Protein AF-A0A3C1PH66-F1 (afdb_monomer_lite)

Radius of gyration: 41.48 Å; chains: 1; bounding box: 82×87×104 Å

Sequence (123 aa):
MNFKLNYKKLPKPDAEGFVENFKAIFDGSVLTGKTFTSQTPFIFFMVFLALIYIFNRYKAEGTFLENARLQKEIKDLRTESMGLATELMHISNQTNINVLTLEKIEGLKESVEPPKKIVFKKD

pLDDT: mean 77.69, std 12.39, range [39.31, 96.31]

Structure (mmCIF, N/CA/C/O backbone):
data_AF-A0A3C1PH66-F1
#
_entry.id   AF-A0A3C1PH66-F1
#
loop_
_atom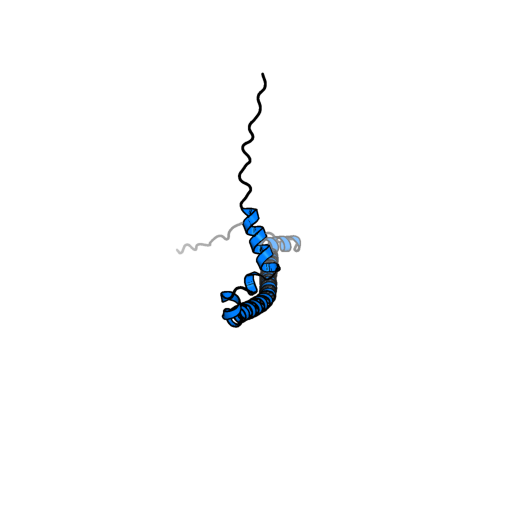_site.group_PDB
_atom_site.id
_atom_site.type_symbol
_atom_site.label_atom_id
_atom_site.label_alt_id
_atom_site.label_comp_id
_atom_site.label_asym_id
_atom_site.label_entity_id
_atom_site.label_seq_id
_atom_site.pdbx_PDB_ins_code
_atom_site.Cartn_x
_atom_site.Cartn_y
_atom_site.Cartn_z
_atom_site.occupancy
_atom_site.B_iso_or_equiv
_atom_site.auth_seq_id
_atom_site.auth_comp_id
_atom_site.auth_asym_id
_atom_site.auth_atom_id
_atom_site.pdbx_PDB_model_num
ATOM 1 N N . MET A 1 1 ? -40.842 52.575 -6.705 1.00 41.91 1 MET A N 1
ATOM 2 C CA . MET A 1 1 ? -40.896 51.135 -7.035 1.00 41.91 1 MET A CA 1
ATOM 3 C C . MET A 1 1 ? -40.027 50.405 -6.016 1.00 41.91 1 MET A C 1
ATOM 5 O O . MET A 1 1 ? -38.817 50.539 -6.076 1.00 41.91 1 MET A O 1
ATOM 9 N N . ASN A 1 2 ? -40.623 49.764 -5.006 1.00 39.31 2 ASN A N 1
ATOM 10 C CA . ASN A 1 2 ? -39.887 49.078 -3.935 1.00 39.31 2 ASN A CA 1
ATOM 11 C C . ASN A 1 2 ? -40.066 47.569 -4.100 1.00 39.31 2 ASN A C 1
ATOM 13 O O . ASN A 1 2 ? -41.076 47.011 -3.678 1.00 39.31 2 ASN A O 1
ATOM 17 N N . PHE A 1 3 ? -39.101 46.921 -4.746 1.00 56.03 3 PHE A N 1
ATOM 18 C CA . PHE A 1 3 ? -39.097 45.475 -4.924 1.00 56.03 3 PHE A CA 1
ATOM 19 C C . PHE A 1 3 ? -38.346 44.845 -3.745 1.00 56.03 3 PHE A C 1
ATOM 21 O O . PHE A 1 3 ? -37.118 44.787 -3.732 1.00 56.03 3 PHE A O 1
ATOM 28 N N . LYS A 1 4 ? -39.074 44.420 -2.705 1.00 57.50 4 LYS A N 1
ATOM 29 C CA . LYS A 1 4 ? -38.487 43.578 -1.657 1.00 57.50 4 LYS A CA 1
ATOM 30 C C . LYS A 1 4 ? -38.393 42.155 -2.195 1.00 57.50 4 LYS A C 1
ATOM 32 O O . LYS A 1 4 ? -39.392 41.443 -2.250 1.00 57.50 4 LYS A O 1
ATOM 37 N N . LEU A 1 5 ? -37.189 41.760 -2.599 1.00 68.31 5 LEU A N 1
ATOM 38 C CA . LEU A 1 5 ? -36.862 40.373 -2.909 1.00 68.31 5 LEU A CA 1
ATOM 39 C C . LEU A 1 5 ? -37.131 39.517 -1.664 1.00 68.31 5 LEU A C 1
ATOM 41 O O . LEU A 1 5 ? -36.497 39.680 -0.622 1.00 68.31 5 LEU A O 1
ATOM 45 N N . ASN A 1 6 ? -38.122 38.634 -1.765 1.00 63.72 6 ASN A N 1
ATOM 46 C CA . ASN A 1 6 ? -38.420 37.639 -0.748 1.00 63.72 6 ASN A CA 1
ATOM 47 C C . ASN A 1 6 ? -37.511 36.431 -0.986 1.00 63.72 6 ASN A C 1
ATOM 49 O O . ASN A 1 6 ? -37.824 35.540 -1.777 1.00 63.72 6 ASN A O 1
ATOM 53 N N . TYR A 1 7 ? -36.352 36.429 -0.333 1.00 66.06 7 TYR A N 1
ATOM 54 C CA . TYR A 1 7 ? -35.466 35.273 -0.325 1.00 66.06 7 TYR A CA 1
ATOM 55 C C . TYR A 1 7 ? -36.079 34.215 0.597 1.00 66.06 7 TYR A C 1
ATOM 57 O O . TYR A 1 7 ? -35.923 34.258 1.821 1.00 66.06 7 TYR A O 1
ATOM 65 N N . LYS A 1 8 ? -36.807 33.261 0.014 1.00 62.88 8 LYS A N 1
ATOM 66 C CA . LYS A 1 8 ? -37.213 32.040 0.711 1.00 62.88 8 LYS A CA 1
ATOM 67 C C . LYS A 1 8 ? -35.928 31.337 1.156 1.00 62.88 8 LYS A C 1
ATOM 69 O O . LYS A 1 8 ? -35.130 30.940 0.310 1.00 62.88 8 LYS A O 1
ATOM 74 N N . LYS A 1 9 ? -35.689 31.258 2.472 1.00 66.44 9 LYS A N 1
ATOM 75 C CA . LYS A 1 9 ? -34.511 30.582 3.039 1.00 66.44 9 LYS A CA 1
ATOM 76 C C . LYS A 1 9 ? -34.422 29.180 2.432 1.00 66.44 9 LYS A C 1
ATOM 78 O O . LYS A 1 9 ? -35.374 28.409 2.548 1.00 66.44 9 LYS A O 1
ATOM 83 N N . LEU A 1 10 ? -33.308 28.893 1.759 1.00 64.69 10 LEU A N 1
ATOM 84 C CA . LEU A 1 10 ? -33.002 27.559 1.249 1.00 64.69 10 LEU A CA 1
ATOM 85 C C . LEU A 1 10 ? -33.069 26.574 2.428 1.00 64.69 10 LEU A C 1
ATOM 87 O O . LEU A 1 10 ? -32.584 26.928 3.510 1.00 64.69 10 LEU A O 1
ATOM 91 N N . PRO A 1 11 ? -33.689 25.388 2.272 1.00 64.31 11 PRO A N 1
ATOM 92 C CA . PRO A 1 11 ? -33.631 24.371 3.310 1.00 64.31 11 PRO A CA 1
ATOM 93 C C . PRO A 1 11 ? -32.155 24.119 3.607 1.00 64.31 11 PRO A C 1
ATOM 95 O O . PRO A 1 11 ? -31.367 23.871 2.692 1.00 64.31 11 PRO A O 1
ATOM 98 N N . LYS A 1 12 ? -31.770 24.301 4.873 1.00 66.56 12 LYS A N 1
ATOM 99 C CA . LYS A 1 12 ? -30.403 24.022 5.299 1.00 66.56 12 LYS A CA 1
ATOM 100 C C . LYS A 1 12 ? -30.095 22.574 4.920 1.00 66.56 12 LYS A C 1
ATOM 102 O O . LYS A 1 12 ? -30.972 21.730 5.120 1.00 66.56 12 LYS A O 1
ATOM 107 N N . PRO A 1 13 ? -28.902 22.292 4.375 1.00 66.19 13 PRO A N 1
ATOM 108 C CA . PRO A 1 13 ? -28.518 20.918 4.127 1.00 66.19 13 PRO A CA 1
ATOM 109 C C . PRO A 1 13 ? -28.657 20.155 5.445 1.00 66.19 13 PRO A C 1
ATOM 111 O O . PRO A 1 13 ? -28.223 20.614 6.500 1.00 66.19 13 PRO A O 1
ATOM 114 N N . ASP A 1 14 ? -29.267 18.988 5.353 1.00 68.44 14 ASP A N 1
ATOM 115 C CA . ASP A 1 14 ? -29.457 17.922 6.338 1.00 68.44 14 ASP A CA 1
ATOM 116 C C . ASP A 1 14 ? -28.161 17.448 7.042 1.00 68.44 14 ASP A C 1
ATOM 118 O O . ASP A 1 14 ? -28.176 16.543 7.875 1.00 68.44 14 ASP A O 1
ATOM 122 N N . ALA A 1 15 ? -27.044 18.132 6.788 1.00 69.19 15 ALA A N 1
ATOM 123 C CA . ALA A 1 15 ? -25.766 18.020 7.472 1.00 69.19 15 ALA A CA 1
ATOM 124 C C . ALA A 1 15 ? -25.852 18.231 8.994 1.00 69.19 15 ALA A C 1
ATOM 126 O O . ALA A 1 15 ? -25.002 17.705 9.709 1.00 69.19 15 ALA A O 1
ATOM 127 N N . GLU A 1 16 ? -26.860 18.952 9.506 1.00 76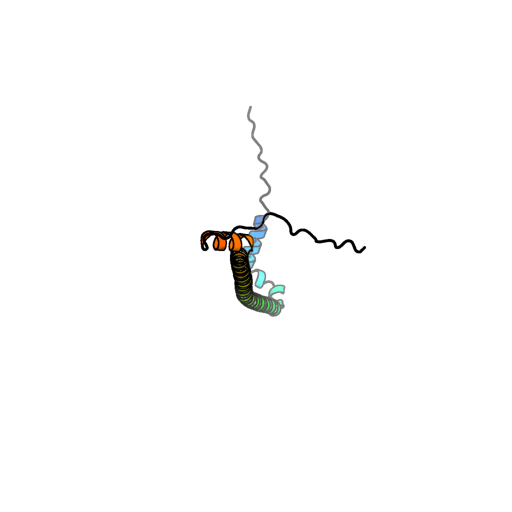.44 16 GLU A N 1
ATOM 128 C CA . GLU A 1 16 ? -27.053 19.125 10.957 1.00 76.44 16 GLU A CA 1
ATOM 129 C C . GLU A 1 16 ? -27.242 17.762 11.655 1.00 76.44 16 GLU A C 1
ATOM 131 O O . GLU A 1 16 ? -26.565 17.486 12.645 1.00 76.44 16 GLU A O 1
ATOM 136 N N . GLY A 1 17 ? -28.043 16.856 11.076 1.00 79.31 17 GLY A N 1
ATOM 137 C CA . GLY A 1 17 ? -28.266 15.517 11.636 1.00 79.31 17 GLY A CA 1
ATOM 138 C C . GLY A 1 17 ? -27.055 14.589 11.502 1.00 79.31 17 GLY A C 1
ATOM 139 O O . GLY A 1 17 ? -26.788 13.773 12.382 1.00 79.31 17 GLY A O 1
ATOM 140 N N . PHE A 1 18 ? -26.269 14.733 10.431 1.00 83.00 18 PHE A N 1
ATOM 141 C CA . PHE A 1 18 ? -25.016 13.990 10.271 1.00 83.00 18 PHE A CA 1
ATOM 142 C C . PHE A 1 18 ? -23.992 14.405 11.333 1.00 83.00 18 PHE A C 1
ATOM 144 O O . PHE A 1 18 ? -23.450 13.554 12.031 1.00 83.00 18 PHE A O 1
ATOM 151 N N . VAL A 1 19 ? -23.768 15.707 11.521 1.00 86.19 19 VAL A N 1
ATOM 152 C CA . VAL A 1 19 ? -22.812 16.218 12.516 1.00 86.19 19 VAL A CA 1
ATOM 153 C C . VAL A 1 19 ? -23.232 15.847 13.940 1.00 86.19 19 VAL A C 1
ATOM 155 O O . VAL A 1 19 ? -22.383 15.470 14.748 1.00 86.19 19 VAL A O 1
ATOM 158 N N . GLU A 1 20 ? -24.528 15.893 14.244 1.00 85.12 20 GLU A N 1
ATOM 159 C CA . GLU A 1 20 ? -25.064 15.504 15.550 1.00 85.12 20 GLU A CA 1
ATOM 160 C C . GLU A 1 20 ? -24.851 14.012 15.846 1.00 85.12 20 GLU A C 1
ATOM 162 O O . GLU A 1 20 ? -24.394 13.658 16.933 1.00 85.12 20 GLU A O 1
ATOM 167 N N . ASN A 1 21 ? -25.059 13.141 14.854 1.00 84.75 21 ASN A N 1
ATOM 168 C CA . ASN A 1 21 ? -24.780 11.710 14.982 1.00 84.75 21 ASN A CA 1
ATOM 169 C C . ASN A 1 21 ? -23.284 11.421 15.173 1.00 84.75 21 ASN A C 1
ATOM 171 O O . ASN A 1 21 ? -22.920 10.591 16.005 1.00 84.75 21 ASN A O 1
ATOM 175 N N . PHE A 1 22 ? -22.401 12.121 14.454 1.00 88.38 22 PHE A N 1
ATOM 176 C CA . PHE A 1 22 ? -20.954 11.999 14.662 1.00 88.38 22 PHE A CA 1
ATOM 177 C C . PHE A 1 22 ? -20.554 12.451 16.065 1.00 88.38 22 PHE A C 1
ATOM 179 O O . PHE A 1 22 ? -19.804 11.754 16.746 1.00 88.38 22 PHE A O 1
ATOM 186 N N . LYS A 1 23 ? -21.100 13.576 16.534 1.00 88.75 23 LYS A N 1
ATOM 187 C CA . LYS A 1 23 ? -20.855 14.071 17.888 1.00 88.75 23 LYS A CA 1
ATOM 188 C C . LYS A 1 23 ? -21.341 13.080 18.950 1.00 88.75 23 LYS A C 1
ATOM 190 O O . LYS A 1 23 ? -20.609 12.812 19.891 1.00 88.75 23 LYS A O 1
ATOM 195 N N . ALA A 1 24 ? -22.514 12.476 18.769 1.00 84.75 24 ALA A N 1
ATOM 196 C CA . ALA A 1 24 ? -23.054 11.464 19.678 1.00 84.75 24 ALA A CA 1
ATOM 197 C C . ALA A 1 24 ? -22.192 10.187 19.751 1.00 84.75 24 ALA A C 1
ATOM 199 O O . ALA A 1 24 ? -22.072 9.576 20.815 1.00 84.75 24 ALA A O 1
ATOM 200 N N . ILE A 1 25 ? -21.561 9.794 18.639 1.00 85.38 25 ILE A N 1
ATOM 201 C CA . ILE A 1 25 ? -20.601 8.681 18.606 1.00 85.38 25 ILE A CA 1
ATOM 202 C C . ILE A 1 25 ? -19.319 9.049 19.372 1.00 85.38 25 ILE A C 1
ATOM 204 O O . ILE A 1 25 ? -18.826 8.227 20.142 1.00 85.38 25 ILE A O 1
ATOM 208 N N . PHE A 1 26 ? -18.808 10.275 19.208 1.00 86.25 26 PHE A N 1
ATOM 209 C CA . PHE A 1 26 ? -17.614 10.761 19.916 1.00 86.25 26 PHE A CA 1
ATOM 210 C C . PHE A 1 26 ? -17.840 10.982 21.420 1.00 86.25 26 PHE A C 1
ATOM 212 O O . PHE A 1 26 ? -16.982 10.613 22.217 1.00 86.25 26 PHE A O 1
ATOM 219 N N . ASP A 1 27 ? -18.996 11.524 21.813 1.00 84.75 27 ASP A N 1
ATOM 220 C CA . ASP A 1 27 ? -19.379 11.735 23.220 1.00 84.75 27 ASP A CA 1
ATOM 221 C C . ASP A 1 27 ? -19.809 10.425 23.918 1.00 84.75 27 ASP A C 1
ATOM 223 O O . ASP A 1 27 ? -20.085 10.407 25.117 1.00 84.75 27 ASP A O 1
ATOM 227 N N . GLY A 1 28 ? -19.874 9.305 23.188 1.00 80.31 28 GLY A N 1
ATOM 228 C CA . GLY A 1 28 ? -20.127 7.976 23.748 1.00 80.31 28 GLY A CA 1
ATOM 229 C C . GLY A 1 28 ? -21.567 7.726 24.204 1.00 80.31 28 GLY A C 1
ATOM 230 O O . GLY A 1 28 ? -21.853 6.672 24.777 1.00 80.31 28 GLY A O 1
ATOM 231 N N . SER A 1 29 ? -22.500 8.638 23.912 1.00 83.38 29 SER A N 1
ATOM 232 C CA . SER A 1 29 ? -23.926 8.473 24.234 1.00 83.38 29 SER A CA 1
ATOM 233 C C . SER A 1 29 ? -24.565 7.298 23.483 1.00 83.38 29 SER A C 1
ATOM 235 O O . SER A 1 29 ? -25.526 6.694 23.956 1.00 83.38 29 SER A O 1
ATOM 237 N N . VAL A 1 30 ? -23.987 6.910 22.342 1.00 79.25 30 VAL A N 1
ATOM 238 C CA . VAL A 1 30 ? -24.372 5.704 21.594 1.00 79.25 30 VAL A CA 1
ATOM 239 C C . VAL A 1 30 ? -23.995 4.422 22.353 1.00 79.25 30 VAL A C 1
ATOM 241 O O . VAL A 1 30 ? -24.722 3.431 22.280 1.00 79.25 30 VAL A O 1
ATOM 244 N N . LEU A 1 31 ? -22.906 4.432 23.134 1.00 74.62 31 LEU A N 1
ATOM 245 C CA . LEU A 1 31 ? -22.436 3.253 23.873 1.00 74.62 31 LEU A CA 1
ATOM 246 C C . LEU A 1 31 ? -23.224 2.991 25.165 1.00 74.62 31 LEU A C 1
ATOM 248 O O . LEU A 1 31 ? -23.322 1.840 25.595 1.00 74.62 31 LEU A O 1
ATOM 252 N N . THR A 1 32 ? -23.813 4.030 25.763 1.00 76.88 32 THR A N 1
ATOM 253 C CA . THR A 1 32 ? -24.674 3.927 26.958 1.00 76.88 32 THR A CA 1
ATOM 254 C C . THR A 1 32 ? -26.104 3.484 26.639 1.00 76.88 32 THR A C 1
ATOM 256 O O . THR A 1 32 ? -26.901 3.232 27.547 1.00 76.88 32 THR A O 1
ATOM 259 N N . GLY A 1 33 ? -26.446 3.338 25.356 1.00 79.44 33 GLY A N 1
ATOM 260 C CA . GLY A 1 33 ? -27.707 2.748 24.930 1.00 79.44 33 GLY A CA 1
ATOM 261 C C . GLY A 1 33 ? -27.844 1.306 25.427 1.00 79.44 33 GLY A C 1
ATOM 262 O O . GLY A 1 33 ? -26.980 0.467 25.182 1.00 79.44 33 GLY A O 1
ATOM 263 N N . LYS A 1 34 ? -28.975 0.991 26.072 1.00 73.75 34 LYS A N 1
ATOM 264 C CA . LYS A 1 34 ? -29.278 -0.319 26.692 1.00 73.75 34 LYS A CA 1
ATOM 265 C C . LYS A 1 34 ? -29.012 -1.512 25.752 1.00 73.75 34 LYS A C 1
ATOM 267 O O . LYS A 1 34 ? -28.526 -2.552 26.186 1.00 73.75 34 LYS A O 1
ATOM 272 N N . THR A 1 35 ? -29.289 -1.341 24.458 1.00 74.62 35 THR A N 1
ATOM 273 C CA . THR A 1 35 ? -29.056 -2.348 23.409 1.00 74.62 35 THR A CA 1
ATOM 274 C C . THR A 1 35 ? -27.573 -2.513 23.064 1.00 74.62 35 THR A C 1
ATOM 276 O O . THR A 1 35 ? -27.110 -3.634 22.873 1.00 74.62 35 THR A O 1
ATOM 279 N N . PHE A 1 36 ? -26.817 -1.413 23.011 1.00 75.81 36 PHE A N 1
ATOM 280 C CA . PHE A 1 36 ? -25.398 -1.405 22.647 1.00 75.81 36 PHE A CA 1
ATOM 281 C C . PHE A 1 36 ? -24.540 -1.998 23.770 1.00 75.81 36 PHE A C 1
ATOM 283 O O . PHE A 1 36 ? -23.693 -2.852 23.520 1.00 75.81 36 PHE A O 1
ATOM 290 N N . THR A 1 37 ? -24.844 -1.646 25.025 1.00 80.25 37 THR A N 1
ATOM 291 C CA . THR A 1 37 ? -24.177 -2.218 26.203 1.00 80.25 37 THR A CA 1
ATOM 292 C C . THR A 1 37 ? -24.392 -3.733 26.299 1.00 80.25 37 THR A C 1
ATOM 294 O O . THR A 1 37 ? -23.458 -4.468 26.620 1.00 80.25 37 THR A O 1
ATOM 297 N N . SER A 1 38 ? -25.581 -4.236 25.945 1.00 83.75 38 SER A N 1
ATOM 298 C CA . SER A 1 38 ? -25.856 -5.681 25.930 1.00 83.75 38 SER A CA 1
ATOM 299 C C . SER A 1 38 ? -25.079 -6.445 24.847 1.00 83.75 38 SER A C 1
ATOM 301 O O . SER A 1 38 ? -24.892 -7.652 24.982 1.00 83.75 38 SER A O 1
ATOM 303 N N . GLN A 1 39 ? -24.636 -5.771 23.781 1.00 85.88 39 GLN A N 1
ATOM 304 C CA . GLN A 1 39 ? -23.894 -6.365 22.660 1.00 85.88 39 GLN A CA 1
ATOM 305 C C . GLN A 1 39 ? -22.401 -6.005 22.664 1.00 85.88 39 GLN A C 1
ATOM 307 O O . GLN A 1 39 ? -21.687 -6.304 21.707 1.00 85.88 39 GLN A O 1
ATOM 312 N N . THR A 1 40 ? -21.900 -5.426 23.759 1.00 86.44 40 THR A N 1
ATOM 313 C CA . THR A 1 40 ? -20.477 -5.112 23.964 1.00 86.44 40 THR A CA 1
ATOM 314 C C . THR A 1 40 ? -19.513 -6.226 23.513 1.00 86.44 40 THR A C 1
ATOM 316 O O . THR A 1 40 ? -18.586 -5.915 22.761 1.00 86.44 40 THR A O 1
ATOM 319 N N . PRO A 1 41 ? -19.701 -7.519 23.870 1.00 89.12 41 PRO A N 1
ATOM 320 C CA . PRO A 1 41 ? -18.781 -8.574 23.429 1.00 89.12 41 PRO A CA 1
ATOM 321 C C . PRO A 1 41 ? -18.763 -8.780 21.904 1.00 89.12 41 PRO A C 1
ATOM 323 O O . PRO A 1 41 ? -17.714 -9.085 21.340 1.00 89.12 41 PRO A O 1
ATOM 326 N N . PHE A 1 42 ? -19.887 -8.564 21.214 1.00 89.88 42 PHE A N 1
ATOM 327 C CA . PHE A 1 42 ? -19.963 -8.666 19.754 1.00 89.88 42 PHE A CA 1
ATOM 328 C C . PHE A 1 42 ? -19.238 -7.505 19.057 1.00 89.88 42 PHE A C 1
ATOM 330 O O . PHE A 1 42 ? -18.514 -7.712 18.084 1.00 89.88 42 PHE A O 1
ATOM 337 N N . ILE A 1 43 ? -19.368 -6.286 19.585 1.00 88.88 43 ILE A N 1
ATOM 338 C CA . ILE A 1 43 ? -18.641 -5.116 19.069 1.00 88.88 43 ILE A CA 1
ATOM 339 C C . ILE A 1 43 ? -17.134 -5.315 19.241 1.00 88.88 43 ILE A C 1
ATOM 341 O O . ILE A 1 43 ? -16.361 -5.041 18.324 1.00 88.88 43 ILE A O 1
ATOM 345 N N . PHE A 1 44 ? -16.710 -5.852 20.386 1.00 91.19 44 PHE A N 1
ATOM 346 C CA . PHE A 1 44 ? -15.305 -6.158 20.631 1.00 91.19 44 PHE A CA 1
ATOM 347 C C . PHE A 1 44 ? -14.767 -7.203 19.644 1.00 91.19 44 PHE A C 1
ATOM 349 O O . PHE A 1 44 ? -13.669 -7.047 19.112 1.00 91.19 44 PHE A O 1
ATOM 356 N N . PHE A 1 45 ? -15.566 -8.226 19.332 1.00 94.50 45 PHE A N 1
ATOM 357 C CA . PHE A 1 45 ? -15.238 -9.201 18.294 1.00 94.50 45 PHE A CA 1
ATOM 358 C C . PHE A 1 45 ? -15.078 -8.551 16.909 1.00 94.50 45 PHE A C 1
ATOM 360 O O . PHE A 1 45 ? -14.118 -8.850 16.202 1.00 94.50 45 PHE A O 1
ATOM 367 N N . MET A 1 46 ? -15.955 -7.614 16.536 1.00 94.00 46 MET A N 1
ATOM 368 C CA . MET A 1 46 ? -15.829 -6.854 15.284 1.00 94.00 46 MET A CA 1
ATOM 369 C C . MET A 1 46 ? -14.546 -6.019 15.230 1.00 94.00 46 MET A C 1
ATOM 371 O O . MET A 1 46 ? -13.847 -6.029 14.218 1.00 94.00 46 MET A O 1
ATOM 375 N N . VAL A 1 47 ? -14.200 -5.329 16.320 1.00 94.31 47 VAL A N 1
ATOM 376 C CA . VAL A 1 47 ? -12.947 -4.562 16.414 1.00 94.31 47 VAL A CA 1
ATOM 377 C C . VAL A 1 47 ? -11.736 -5.488 16.301 1.00 94.31 47 VAL A C 1
ATOM 379 O O . VAL A 1 47 ? -10.800 -5.192 15.561 1.00 94.31 47 VAL A O 1
ATOM 382 N N . PHE A 1 48 ? -11.764 -6.640 16.971 1.00 96.31 48 PHE A N 1
ATOM 383 C CA . PHE A 1 48 ? -10.715 -7.651 16.864 1.00 96.31 48 PHE A CA 1
ATOM 384 C C . PHE A 1 48 ? -10.544 -8.155 15.423 1.00 96.31 48 PHE A C 1
ATOM 386 O O . PHE A 1 48 ? -9.422 -8.225 14.917 1.00 96.31 48 PHE A O 1
ATOM 393 N N . LEU A 1 49 ? -11.648 -8.427 14.723 1.00 96.06 49 LEU A N 1
ATOM 394 C CA . LEU A 1 49 ? -11.625 -8.826 13.317 1.00 96.06 49 LEU A CA 1
ATOM 395 C C . LEU A 1 49 ? -11.048 -7.718 12.420 1.00 96.06 49 LEU A C 1
ATOM 397 O O . LEU A 1 49 ? -10.255 -7.997 11.521 1.00 96.06 49 LEU A O 1
ATOM 401 N N . ALA A 1 50 ? -11.399 -6.457 12.689 1.00 95.12 50 ALA A N 1
ATOM 402 C CA . ALA A 1 50 ? -10.863 -5.303 11.973 1.00 95.12 50 ALA A CA 1
ATOM 403 C C . ALA A 1 50 ? -9.345 -5.159 12.171 1.00 95.12 50 ALA A C 1
ATOM 405 O O . ALA A 1 50 ? -8.626 -4.895 11.208 1.00 95.12 50 ALA A O 1
ATOM 406 N N . LEU A 1 51 ? -8.833 -5.398 13.383 1.00 95.50 51 LEU A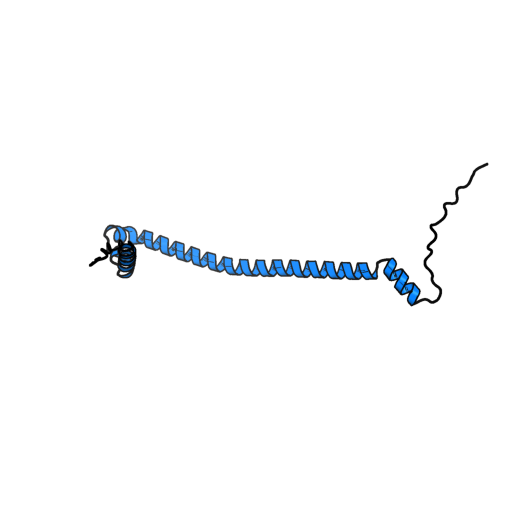 N 1
ATOM 407 C CA . LEU A 1 51 ? -7.392 -5.411 13.651 1.00 95.50 51 LEU A CA 1
ATOM 408 C C . LEU A 1 51 ? -6.680 -6.521 12.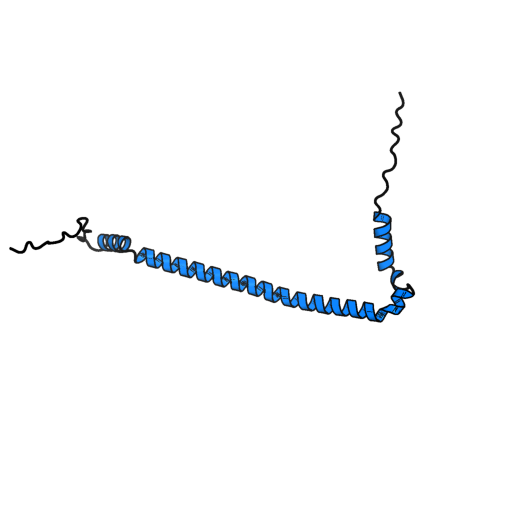870 1.00 95.50 51 LEU A C 1
ATOM 410 O O . LEU A 1 51 ? -5.657 -6.258 12.238 1.00 95.50 51 LEU A O 1
ATOM 414 N N . ILE A 1 52 ? -7.240 -7.737 12.849 1.00 95.69 52 ILE A N 1
ATOM 415 C CA . ILE A 1 52 ? -6.710 -8.846 12.039 1.00 95.69 52 ILE A CA 1
ATOM 416 C C . ILE A 1 52 ? -6.700 -8.475 10.554 1.00 95.69 52 ILE A C 1
ATOM 418 O O . ILE A 1 52 ? -5.724 -8.751 9.857 1.00 95.69 52 ILE A O 1
ATOM 422 N N . TYR A 1 53 ? -7.760 -7.834 10.061 1.00 93.38 53 TYR A N 1
ATOM 423 C CA . TYR A 1 53 ? -7.852 -7.401 8.670 1.00 93.38 53 TYR A CA 1
ATOM 424 C C . TYR A 1 53 ? -6.766 -6.380 8.312 1.00 93.38 53 TYR A C 1
ATOM 426 O O . TYR A 1 53 ? -6.072 -6.549 7.308 1.00 93.38 53 TYR A O 1
ATOM 434 N N . ILE A 1 54 ? -6.573 -5.355 9.150 1.00 89.69 54 ILE A N 1
ATOM 435 C CA . ILE A 1 54 ? -5.520 -4.349 8.953 1.00 89.69 54 ILE A CA 1
ATOM 436 C C . ILE A 1 54 ? -4.144 -5.020 8.973 1.00 89.69 54 ILE A C 1
ATOM 438 O O . ILE A 1 54 ? -3.324 -4.766 8.092 1.00 89.69 54 ILE A O 1
ATOM 442 N N . PHE A 1 55 ? -3.907 -5.929 9.919 1.00 90.69 55 PHE A N 1
ATOM 443 C CA . PHE A 1 55 ? -2.656 -6.677 10.008 1.00 90.69 55 PHE A CA 1
ATOM 444 C C . PHE A 1 55 ? -2.379 -7.506 8.743 1.00 90.69 55 PHE A C 1
ATOM 446 O O . PHE A 1 55 ? -1.272 -7.474 8.206 1.00 90.69 55 PHE A O 1
ATOM 453 N N . ASN A 1 56 ? -3.391 -8.204 8.219 1.00 89.88 56 ASN A N 1
ATOM 454 C CA . ASN A 1 56 ? -3.270 -8.963 6.972 1.00 89.88 56 ASN A CA 1
ATOM 455 C C . ASN A 1 56 ? -2.989 -8.053 5.770 1.00 89.88 56 ASN A C 1
ATOM 457 O O . ASN A 1 56 ? -2.142 -8.364 4.932 1.00 89.88 56 ASN A O 1
ATOM 461 N N . ARG A 1 57 ? -3.660 -6.899 5.709 1.00 87.94 57 ARG A N 1
ATOM 462 C CA . ARG A 1 57 ? -3.463 -5.911 4.648 1.00 87.94 57 ARG A CA 1
ATOM 463 C C . ARG A 1 57 ? -2.032 -5.370 4.620 1.00 87.94 57 ARG A C 1
ATOM 465 O O . ARG A 1 57 ? -1.442 -5.310 3.545 1.00 87.94 57 ARG A O 1
ATOM 472 N N . TYR A 1 58 ? -1.457 -5.051 5.779 1.00 83.12 58 TYR A N 1
ATOM 473 C CA . TYR A 1 58 ? -0.065 -4.594 5.868 1.00 83.12 58 TYR A CA 1
ATOM 474 C C . TYR A 1 58 ? 0.932 -5.625 5.323 1.00 83.12 58 TYR A C 1
ATOM 476 O O . TYR A 1 58 ? 1.905 -5.257 4.667 1.00 83.12 58 TYR A O 1
ATOM 484 N N . LYS A 1 59 ? 0.689 -6.926 5.534 1.00 74.75 59 LYS A N 1
ATOM 485 C CA . LYS A 1 59 ? 1.546 -7.978 4.962 1.00 74.75 59 LYS A CA 1
ATOM 486 C C . LYS A 1 59 ? 1.430 -8.063 3.438 1.00 74.75 59 LYS A C 1
ATOM 488 O O . LYS A 1 59 ? 2.432 -8.303 2.770 1.00 74.75 59 LYS A O 1
ATOM 493 N N . ALA A 1 60 ? 0.236 -7.846 2.891 1.00 74.06 60 ALA A N 1
ATOM 494 C CA . ALA A 1 60 ? 0.007 -7.884 1.448 1.00 74.06 60 ALA A CA 1
ATOM 495 C C . ALA A 1 60 ? 0.692 -6.723 0.702 1.00 74.06 60 ALA A C 1
ATOM 497 O O . ALA A 1 60 ? 1.153 -6.912 -0.423 1.00 74.06 60 ALA A O 1
ATOM 498 N N . GLU A 1 61 ? 0.811 -5.546 1.324 1.00 73.94 61 GLU A N 1
ATOM 499 C CA . GLU A 1 61 ? 1.481 -4.383 0.719 1.00 73.94 61 GLU A CA 1
ATOM 500 C C . GLU A 1 61 ? 2.970 -4.640 0.436 1.00 73.94 61 GLU A C 1
ATOM 502 O O . GLU A 1 61 ? 3.455 -4.294 -0.643 1.00 73.94 61 GLU A O 1
ATOM 507 N N . GLY A 1 62 ? 3.684 -5.319 1.342 1.00 76.00 62 GLY A N 1
ATOM 508 C CA . GLY A 1 62 ? 5.092 -5.679 1.129 1.00 76.00 62 GLY A CA 1
ATOM 509 C C . GLY A 1 62 ? 5.283 -6.640 -0.049 1.00 76.00 62 GLY A C 1
ATOM 510 O O . GLY A 1 62 ? 6.103 -6.396 -0.935 1.00 76.00 62 GLY A O 1
ATOM 511 N N . THR A 1 63 ? 4.463 -7.692 -0.111 1.00 72.38 63 THR A N 1
ATOM 512 C CA . THR A 1 63 ? 4.494 -8.678 -1.202 1.00 72.38 63 THR A CA 1
ATOM 513 C C . THR A 1 63 ? 4.098 -8.071 -2.547 1.00 72.38 63 THR A C 1
ATOM 515 O O . THR A 1 63 ? 4.620 -8.475 -3.586 1.00 72.38 63 THR A O 1
ATOM 518 N N . PHE A 1 64 ? 3.196 -7.090 -2.563 1.00 78.62 64 PHE A N 1
ATOM 519 C CA . PHE A 1 64 ? 2.825 -6.390 -3.791 1.00 78.62 64 PHE A CA 1
ATOM 520 C C . PHE A 1 64 ? 3.989 -5.561 -4.348 1.00 78.62 64 PHE A C 1
ATOM 522 O O . PHE A 1 64 ? 4.252 -5.593 -5.552 1.00 78.62 64 PHE A O 1
ATOM 529 N N . LEU A 1 65 ? 4.723 -4.866 -3.474 1.00 80.38 65 LEU A N 1
ATOM 530 C CA . LEU A 1 65 ? 5.869 -4.052 -3.874 1.00 80.38 65 LEU A CA 1
ATOM 531 C C . LEU A 1 65 ? 7.017 -4.912 -4.423 1.00 80.38 65 LEU A C 1
ATOM 533 O O . LEU A 1 65 ? 7.619 -4.575 -5.444 1.00 80.38 65 LEU A O 1
ATOM 537 N N . GLU A 1 66 ? 7.284 -6.048 -3.779 1.00 81.56 66 GLU A N 1
ATOM 538 C CA . GLU A 1 66 ? 8.283 -7.013 -4.236 1.00 81.56 66 GLU A CA 1
ATOM 539 C C . GLU A 1 66 ? 7.901 -7.627 -5.588 1.00 81.56 66 GLU A C 1
ATOM 541 O O . GLU A 1 66 ? 8.718 -7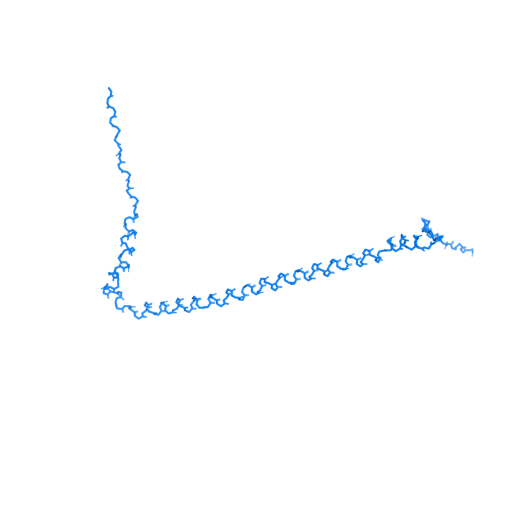.641 -6.507 1.00 81.56 66 GLU A O 1
ATOM 546 N N . ASN A 1 67 ? 6.639 -8.032 -5.765 1.00 81.38 67 ASN A N 1
ATOM 547 C CA . ASN A 1 67 ? 6.151 -8.512 -7.059 1.00 81.38 67 ASN A CA 1
ATOM 548 C C . ASN A 1 67 ? 6.304 -7.459 -8.161 1.00 81.38 67 ASN A C 1
ATOM 550 O O . ASN A 1 67 ? 6.745 -7.785 -9.261 1.00 81.38 67 ASN A O 1
ATOM 554 N N . ALA A 1 68 ? 5.984 -6.194 -7.879 1.00 84.81 68 ALA A N 1
ATOM 555 C CA . ALA A 1 68 ? 6.152 -5.116 -8.849 1.00 84.81 68 ALA A CA 1
ATOM 556 C C . ALA A 1 68 ? 7.627 -4.926 -9.248 1.00 84.81 68 ALA A C 1
ATOM 558 O O . ALA A 1 68 ? 7.929 -4.751 -10.431 1.00 84.81 68 ALA A O 1
ATOM 559 N N . ARG A 1 69 ? 8.553 -5.008 -8.283 1.00 91.56 69 ARG A N 1
ATOM 560 C CA . ARG A 1 69 ? 9.997 -4.947 -8.547 1.00 91.56 69 ARG A CA 1
ATOM 561 C C . ARG A 1 69 ? 10.464 -6.131 -9.396 1.00 91.56 69 ARG A C 1
ATOM 563 O O . ARG A 1 69 ? 11.129 -5.908 -10.403 1.00 91.56 69 ARG A O 1
ATOM 570 N N . LEU A 1 70 ? 10.093 -7.355 -9.024 1.00 87.00 70 LEU A N 1
ATOM 571 C CA . LEU A 1 70 ? 10.478 -8.574 -9.742 1.00 87.00 70 LEU A CA 1
ATOM 572 C C . LEU A 1 70 ? 9.964 -8.569 -11.190 1.00 87.00 70 LEU A C 1
ATOM 574 O O . LEU A 1 70 ? 10.701 -8.899 -12.115 1.00 87.00 70 LEU A O 1
ATOM 578 N N . GLN A 1 71 ? 8.722 -8.131 -11.413 1.00 90.81 71 GLN A N 1
ATOM 579 C CA . GLN A 1 71 ? 8.154 -7.993 -12.760 1.00 90.81 71 GLN A CA 1
ATOM 580 C C . GLN A 1 71 ? 8.917 -6.971 -13.609 1.00 90.81 71 GLN A C 1
ATOM 582 O O . GLN A 1 71 ? 9.141 -7.192 -14.802 1.00 90.81 71 GLN A O 1
ATOM 587 N N . LYS A 1 72 ? 9.338 -5.858 -12.998 1.00 92.62 72 LYS A N 1
ATOM 588 C CA . LYS A 1 72 ? 10.175 -4.865 -13.672 1.00 92.62 72 LYS A CA 1
ATOM 589 C C . LYS A 1 72 ? 11.534 -5.455 -14.049 1.00 92.62 72 LYS A C 1
ATOM 591 O O . LYS A 1 72 ? 11.947 -5.309 -15.191 1.00 92.62 72 LYS A O 1
ATOM 596 N N . GLU A 1 73 ? 12.175 -6.171 -13.132 1.00 91.88 73 GLU A N 1
ATOM 597 C CA . GLU A 1 73 ? 13.485 -6.787 -13.359 1.00 91.88 73 GLU A CA 1
ATOM 598 C C . GLU A 1 73 ? 13.449 -7.800 -14.514 1.00 91.88 73 GLU A C 1
ATOM 600 O O . GLU A 1 73 ? 14.272 -7.729 -15.422 1.00 91.88 73 GLU A O 1
ATOM 605 N N . ILE A 1 74 ? 12.426 -8.661 -14.566 1.00 93.62 74 ILE A N 1
ATOM 606 C CA . ILE A 1 74 ? 12.206 -9.591 -15.687 1.00 93.62 74 ILE A CA 1
ATOM 607 C C . ILE A 1 74 ? 12.058 -8.839 -17.017 1.00 93.62 74 ILE A C 1
ATOM 609 O O . ILE A 1 74 ? 12.587 -9.270 -18.045 1.00 93.62 74 ILE A O 1
ATOM 613 N N . LYS A 1 75 ? 11.320 -7.724 -17.023 1.00 92.12 75 LYS A N 1
ATOM 614 C CA . LYS A 1 75 ? 11.122 -6.913 -18.228 1.00 92.12 75 LYS A CA 1
ATOM 615 C C . LYS A 1 75 ? 12.422 -6.248 -18.684 1.00 92.12 75 LYS A C 1
ATOM 617 O O . LYS A 1 75 ? 12.691 -6.235 -19.889 1.00 92.12 75 LYS A O 1
ATOM 622 N N . ASP A 1 76 ? 13.206 -5.728 -17.749 1.00 92.56 76 ASP A N 1
ATOM 623 C CA . ASP A 1 76 ? 14.484 -5.075 -18.030 1.00 92.56 76 ASP A CA 1
ATOM 624 C C . ASP A 1 76 ? 15.481 -6.103 -18.601 1.00 92.56 76 ASP A C 1
ATOM 626 O O . ASP A 1 76 ?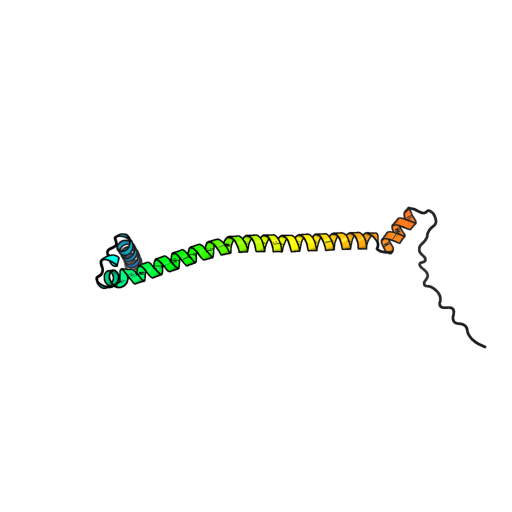 15.970 -5.913 -19.715 1.00 92.56 76 ASP A O 1
ATOM 630 N N . LEU A 1 77 ? 15.641 -7.263 -17.947 1.00 92.31 77 LEU A N 1
ATOM 631 C CA . LEU A 1 77 ? 16.454 -8.396 -18.426 1.00 92.31 77 LEU A CA 1
ATOM 632 C C . LEU A 1 77 ? 16.040 -8.872 -19.825 1.00 92.31 77 LEU A C 1
ATOM 634 O O . LEU A 1 77 ? 16.877 -9.122 -20.695 1.00 92.31 77 LEU A O 1
ATOM 638 N N . ARG A 1 78 ? 14.730 -8.987 -20.078 1.00 91.06 78 ARG A N 1
ATOM 639 C CA . ARG A 1 78 ? 14.219 -9.377 -21.397 1.00 91.06 78 ARG A CA 1
ATOM 640 C C . ARG A 1 78 ? 14.591 -8.349 -22.462 1.00 91.06 78 ARG A C 1
ATOM 642 O O . ARG A 1 78 ? 15.006 -8.736 -23.551 1.00 91.06 78 ARG A O 1
ATOM 649 N N . THR A 1 79 ? 14.456 -7.066 -22.151 1.00 92.00 79 THR A N 1
ATOM 650 C CA . THR A 1 79 ? 14.789 -5.978 -23.078 1.00 92.00 79 THR A CA 1
ATOM 651 C C . THR A 1 79 ? 16.283 -5.964 -23.388 1.00 92.00 79 THR A C 1
ATOM 653 O O . THR A 1 79 ? 16.657 -5.872 -24.554 1.00 92.00 79 THR A O 1
ATOM 656 N N . GLU A 1 80 ? 17.126 -6.146 -22.373 1.00 91.38 80 GLU A N 1
ATOM 657 C CA . GLU A 1 80 ? 18.577 -6.242 -22.531 1.00 91.38 80 GLU A CA 1
ATOM 658 C C . GLU A 1 80 ? 18.968 -7.433 -23.414 1.00 91.38 80 GLU A C 1
ATOM 660 O O . GLU A 1 80 ? 19.690 -7.264 -24.394 1.00 91.38 80 GLU A O 1
ATOM 665 N N . SER A 1 81 ? 18.408 -8.620 -23.157 1.00 89.38 81 SER A N 1
ATOM 666 C CA . SER A 1 81 ? 18.682 -9.811 -23.974 1.00 89.38 81 SER A CA 1
ATOM 667 C C . SER A 1 81 ? 18.268 -9.641 -25.442 1.00 89.38 81 SER A C 1
ATOM 669 O O . SER A 1 81 ? 18.981 -10.078 -26.343 1.00 89.38 81 SER A O 1
ATOM 671 N N . MET A 1 82 ? 17.139 -8.970 -25.700 1.00 85.38 82 MET A N 1
ATOM 672 C CA . MET A 1 82 ? 16.674 -8.664 -27.054 1.00 85.38 82 MET A CA 1
ATOM 673 C C . MET A 1 82 ? 17.571 -7.631 -27.736 1.00 85.38 82 MET A C 1
ATOM 675 O O . MET A 1 82 ? 17.864 -7.774 -28.922 1.00 85.38 82 MET A O 1
ATOM 679 N N . GLY A 1 83 ? 18.026 -6.619 -26.992 1.00 91.50 83 GLY A N 1
ATOM 680 C CA . GLY A 1 83 ? 18.988 -5.628 -27.467 1.00 91.50 83 GLY A CA 1
ATOM 681 C C . GLY A 1 83 ? 20.305 -6.277 -27.884 1.00 91.50 83 GLY A C 1
ATOM 682 O O . GLY A 1 83 ? 20.722 -6.117 -29.028 1.00 91.50 83 GLY A O 1
ATOM 683 N N . LEU A 1 84 ? 20.891 -7.100 -27.010 1.00 87.94 84 LEU A N 1
ATOM 684 C CA . LEU A 1 84 ? 22.135 -7.830 -27.277 1.00 87.94 84 LEU A CA 1
ATOM 685 C C . LEU A 1 84 ? 22.000 -8.802 -28.452 1.00 87.94 84 LEU A C 1
ATOM 687 O O . LEU A 1 84 ? 22.877 -8.868 -29.311 1.00 87.94 84 LEU A O 1
ATOM 691 N N . ALA A 1 85 ? 20.889 -9.540 -28.530 1.00 86.81 85 ALA A N 1
ATOM 692 C CA . ALA A 1 85 ? 20.624 -10.414 -29.667 1.00 86.81 85 ALA A CA 1
ATOM 693 C C . ALA A 1 85 ? 20.516 -9.616 -30.974 1.00 86.81 85 ALA A C 1
ATOM 695 O O . ALA A 1 85 ? 21.048 -10.045 -31.992 1.00 86.81 85 ALA A O 1
ATOM 696 N N . THR A 1 86 ? 19.874 -8.445 -30.945 1.00 87.06 86 THR A N 1
ATOM 697 C CA . THR A 1 86 ? 19.740 -7.567 -32.116 1.00 87.06 86 THR A CA 1
ATOM 698 C C . THR A 1 86 ? 21.084 -6.974 -32.531 1.00 87.06 86 THR A C 1
ATOM 700 O O . THR A 1 86 ? 21.379 -6.928 -33.721 1.00 87.06 86 THR A O 1
ATOM 703 N N . GLU A 1 87 ? 21.923 -6.564 -31.581 1.00 86.00 87 GLU A N 1
ATOM 704 C CA . GLU A 1 87 ? 23.280 -6.080 -31.853 1.00 86.00 87 GLU A CA 1
ATOM 705 C C . GLU A 1 87 ? 24.147 -7.183 -32.467 1.00 86.00 87 GLU A C 1
ATOM 707 O O . GLU A 1 87 ? 24.782 -6.980 -33.503 1.00 86.00 87 GLU A O 1
ATOM 712 N N . LEU A 1 88 ? 24.094 -8.393 -31.902 1.00 85.50 88 LEU A N 1
ATOM 713 C CA . LEU A 1 88 ? 24.785 -9.548 -32.462 1.00 85.50 88 LEU A CA 1
ATOM 714 C C . LEU A 1 88 ? 24.257 -9.890 -33.861 1.00 85.50 88 LEU A C 1
ATOM 716 O O . LEU A 1 88 ? 25.048 -10.171 -34.758 1.00 85.50 88 LEU A O 1
ATOM 720 N N . MET A 1 89 ? 22.940 -9.843 -34.083 1.00 83.44 89 MET A N 1
ATOM 721 C CA . MET A 1 89 ? 22.334 -10.023 -35.408 1.00 83.44 89 MET A CA 1
ATOM 722 C C . MET A 1 89 ? 22.779 -8.935 -36.385 1.00 83.44 89 MET A C 1
ATOM 724 O O . MET A 1 89 ? 23.064 -9.229 -37.538 1.00 83.44 89 MET A O 1
ATOM 728 N N . HIS A 1 90 ? 22.898 -7.688 -35.935 1.00 81.81 90 HIS A N 1
ATOM 729 C CA . HIS A 1 90 ? 23.391 -6.595 -36.759 1.00 81.81 90 HIS A CA 1
ATOM 730 C C . HIS A 1 90 ? 24.843 -6.835 -37.186 1.00 81.81 90 HIS A C 1
ATOM 732 O O . HIS A 1 90 ? 25.161 -6.687 -38.363 1.00 81.81 90 HIS A O 1
ATOM 738 N N . ILE A 1 91 ? 25.712 -7.259 -36.266 1.00 77.81 91 ILE A N 1
ATOM 739 C CA . ILE A 1 91 ? 27.119 -7.567 -36.566 1.00 77.81 91 ILE A CA 1
ATOM 740 C C . ILE A 1 91 ? 27.242 -8.825 -37.443 1.00 77.81 91 ILE A C 1
ATOM 742 O O . ILE A 1 91 ? 28.061 -8.862 -38.357 1.00 77.81 91 ILE A O 1
ATOM 746 N N . SER A 1 92 ? 26.425 -9.850 -37.183 1.00 72.94 92 SER A N 1
ATOM 747 C CA . SER A 1 92 ? 26.450 -11.135 -37.899 1.00 72.94 92 SER A CA 1
ATOM 748 C C . SER A 1 92 ? 25.665 -11.142 -39.213 1.00 72.94 92 SER A C 1
ATOM 750 O O . SER A 1 92 ? 25.751 -12.104 -39.979 1.00 72.94 92 SER A O 1
ATOM 752 N N . ASN A 1 93 ? 24.912 -10.081 -39.506 1.00 80.81 93 ASN A N 1
ATOM 753 C CA . ASN A 1 93 ? 24.202 -9.949 -40.768 1.00 80.81 93 ASN A CA 1
ATOM 754 C C . ASN A 1 93 ? 25.197 -9.949 -41.930 1.00 80.81 93 ASN A C 1
ATOM 756 O O . ASN A 1 93 ? 26.147 -9.167 -41.962 1.00 80.81 93 ASN A O 1
ATOM 760 N N . GLN A 1 94 ? 24.931 -10.804 -42.917 1.00 64.12 94 GLN A N 1
ATOM 761 C CA . GLN A 1 94 ? 25.817 -11.045 -44.060 1.00 64.12 94 GLN A CA 1
ATOM 762 C C . GLN A 1 94 ? 26.139 -9.761 -44.830 1.00 64.12 94 GLN A C 1
ATOM 764 O O . GLN A 1 94 ? 27.264 -9.592 -45.273 1.00 64.12 94 GLN A O 1
ATOM 769 N N . THR A 1 95 ? 25.203 -8.816 -44.917 1.00 67.94 95 THR A N 1
ATOM 770 C CA . THR A 1 95 ? 25.418 -7.506 -45.546 1.00 67.94 95 THR A CA 1
ATOM 771 C C . THR A 1 95 ? 26.472 -6.673 -44.813 1.00 67.94 95 THR A C 1
ATOM 773 O O . THR A 1 95 ? 27.347 -6.102 -45.456 1.00 67.94 95 THR A O 1
ATOM 776 N N . ASN A 1 96 ? 26.439 -6.640 -43.476 1.00 62.66 96 ASN A N 1
ATOM 777 C CA . ASN A 1 96 ? 27.437 -5.927 -42.673 1.00 62.66 96 ASN A CA 1
ATOM 778 C C . ASN A 1 96 ? 28.777 -6.665 -42.662 1.00 62.66 96 ASN A C 1
ATOM 780 O O . ASN A 1 96 ? 29.817 -6.024 -42.760 1.00 62.66 96 ASN A O 1
ATOM 784 N N . ILE A 1 97 ? 28.767 -8.001 -42.615 1.00 65.69 97 ILE A N 1
ATOM 785 C CA . ILE A 1 97 ? 29.987 -8.802 -42.770 1.00 65.69 97 ILE A CA 1
ATOM 786 C C . ILE A 1 97 ? 30.620 -8.524 -44.133 1.00 65.69 97 ILE A C 1
ATOM 788 O O . ILE A 1 97 ? 31.815 -8.255 -44.185 1.00 65.69 97 ILE A O 1
ATOM 792 N N . ASN A 1 98 ? 29.849 -8.531 -45.221 1.00 61.12 98 ASN A N 1
ATOM 793 C CA . ASN A 1 98 ? 30.354 -8.235 -46.557 1.00 61.12 98 ASN A CA 1
ATOM 794 C C . ASN A 1 98 ? 30.974 -6.836 -46.584 1.00 61.12 98 ASN A C 1
ATOM 796 O O . ASN A 1 98 ? 32.140 -6.722 -46.933 1.00 61.12 98 ASN A O 1
ATOM 800 N N . VAL A 1 99 ? 30.277 -5.797 -46.116 1.00 65.50 99 VAL A N 1
ATOM 801 C CA . VAL A 1 99 ? 30.819 -4.424 -46.058 1.00 65.50 99 VAL A CA 1
ATOM 802 C C . VAL A 1 99 ? 32.110 -4.344 -45.231 1.00 65.50 99 VAL A C 1
ATOM 804 O O . VAL A 1 99 ? 33.118 -3.854 -45.734 1.00 65.50 99 VAL A O 1
ATOM 807 N N . LEU A 1 100 ? 32.126 -4.886 -44.009 1.00 63.28 100 LEU A N 1
ATOM 808 C CA . LEU A 1 100 ? 33.306 -4.867 -43.133 1.00 63.28 100 LEU A CA 1
ATOM 809 C C . LEU A 1 100 ? 34.481 -5.669 -43.711 1.00 63.28 100 LEU A C 1
ATOM 811 O O . LEU A 1 100 ? 35.640 -5.309 -43.520 1.00 63.28 100 LEU A O 1
ATOM 815 N N . THR A 1 101 ? 34.203 -6.765 -44.417 1.00 63.81 101 THR A N 1
ATOM 816 C CA . THR A 1 101 ? 35.238 -7.610 -45.029 1.00 63.81 101 THR A CA 1
ATOM 817 C C . THR A 1 101 ? 35.773 -6.980 -46.320 1.00 63.81 101 THR A C 1
ATOM 819 O O . THR A 1 101 ? 36.970 -7.070 -46.578 1.00 63.81 101 THR A O 1
ATOM 822 N N . LEU A 1 102 ? 34.921 -6.291 -47.091 1.00 62.12 102 LEU A N 1
ATOM 823 C CA . LEU A 1 102 ? 35.284 -5.497 -48.274 1.00 62.12 102 LEU A CA 1
ATOM 824 C C . LEU A 1 102 ? 36.133 -4.267 -47.904 1.00 62.12 102 LEU A C 1
ATOM 826 O O . LEU A 1 102 ? 37.063 -3.938 -48.632 1.00 62.12 102 LEU A O 1
ATOM 830 N N . GLU A 1 103 ? 35.846 -3.603 -46.778 1.00 64.19 103 GLU A N 1
ATOM 831 C CA . GLU A 1 103 ? 36.656 -2.478 -46.278 1.00 64.19 103 GLU A CA 1
ATOM 832 C C . GLU A 1 103 ? 38.024 -2.920 -45.747 1.00 64.19 103 GLU A C 1
ATOM 834 O O . GLU A 1 103 ? 39.011 -2.201 -45.893 1.00 64.19 103 GLU A O 1
ATOM 839 N N . LYS A 1 104 ? 38.100 -4.091 -45.105 1.00 67.75 104 LYS A N 1
ATOM 840 C CA . LYS A 1 104 ? 39.318 -4.550 -44.420 1.00 67.75 104 LYS A CA 1
ATOM 841 C C . LYS A 1 104 ? 40.257 -5.374 -45.308 1.00 67.75 104 LYS A C 1
ATOM 843 O O . LYS A 1 104 ? 41.421 -5.544 -44.952 1.00 67.75 104 LYS A O 1
ATOM 848 N N . ILE A 1 105 ? 39.767 -5.905 -46.430 1.00 65.25 105 ILE A N 1
ATOM 849 C CA . ILE A 1 105 ? 40.535 -6.720 -47.378 1.00 65.25 105 ILE A CA 1
ATOM 850 C C . ILE A 1 105 ? 40.459 -6.067 -48.761 1.00 65.25 105 ILE A C 1
ATOM 852 O O . ILE A 1 105 ? 39.447 -6.169 -49.455 1.00 65.25 105 ILE A O 1
ATOM 856 N N . GLU A 1 106 ? 41.549 -5.421 -49.186 1.00 60.28 106 GLU A N 1
ATOM 857 C CA . GLU A 1 106 ? 41.640 -4.833 -50.525 1.00 60.28 106 GLU A CA 1
ATOM 858 C C . GLU A 1 106 ? 41.481 -5.914 -51.610 1.00 60.28 106 GLU A C 1
ATOM 860 O O . GLU A 1 106 ? 42.263 -6.861 -51.692 1.00 60.28 106 GLU A O 1
ATOM 865 N N . GLY A 1 107 ? 40.462 -5.762 -52.463 1.00 61.16 107 GLY A N 1
ATOM 866 C CA . GLY A 1 107 ? 40.255 -6.591 -53.658 1.00 61.16 107 GLY A CA 1
ATOM 867 C C . GLY A 1 107 ? 39.075 -7.565 -53.606 1.00 61.16 107 GLY A C 1
ATOM 868 O O . GLY A 1 107 ? 38.766 -8.188 -54.623 1.00 61.16 107 GLY A O 1
ATOM 869 N N . LEU A 1 108 ? 38.377 -7.679 -52.477 1.00 63.00 108 LEU A N 1
ATOM 870 C CA . LEU A 1 108 ? 37.140 -8.454 -52.391 1.00 63.00 108 LEU A CA 1
ATOM 871 C C . LEU A 1 108 ? 35.994 -7.646 -53.058 1.00 63.00 108 LEU A C 1
ATOM 873 O O . LEU A 1 108 ? 35.937 -6.426 -52.914 1.00 63.00 108 LEU A O 1
ATOM 877 N N . LYS A 1 109 ? 35.110 -8.281 -53.844 1.00 64.81 109 LYS A N 1
ATOM 878 C CA . LYS A 1 109 ? 33.926 -7.648 -54.473 1.00 64.81 109 LYS A CA 1
ATOM 879 C C . LYS A 1 109 ? 32.739 -8.602 -54.420 1.00 64.81 109 LYS A C 1
ATOM 881 O O . LYS A 1 109 ? 32.891 -9.789 -54.702 1.00 64.81 109 LYS A O 1
ATOM 886 N N . GLU A 1 110 ? 31.566 -8.087 -54.068 1.00 63.75 110 GLU A N 1
ATOM 887 C CA . GLU A 1 110 ? 30.335 -8.878 -54.025 1.00 63.75 110 GLU A CA 1
ATOM 888 C C . GLU A 1 110 ? 29.897 -9.276 -55.445 1.00 63.75 110 GLU A C 1
ATOM 890 O O . GLU A 1 110 ? 29.890 -8.457 -56.367 1.00 63.75 110 GLU A O 1
ATOM 895 N N . SER A 1 111 ? 29.557 -10.554 -55.636 1.00 63.88 111 SER A N 1
ATOM 896 C CA . SER A 1 111 ? 29.047 -11.056 -56.913 1.00 63.88 111 SER A CA 1
ATOM 897 C C . SER A 1 111 ? 27.577 -10.673 -57.064 1.00 63.88 111 SER A C 1
ATOM 899 O O . SER A 1 111 ? 26.709 -11.279 -56.444 1.00 63.88 111 SER A O 1
ATOM 901 N N . VAL A 1 112 ? 27.298 -9.682 -57.910 1.00 69.81 112 VAL A N 1
ATOM 902 C CA . VAL A 1 112 ? 25.937 -9.180 -58.191 1.00 69.81 112 VAL A CA 1
ATOM 903 C C . VAL A 1 112 ? 25.198 -10.055 -59.217 1.00 69.81 112 VAL A C 1
ATOM 905 O O . VAL A 1 112 ? 23.981 -9.959 -59.373 1.00 69.81 112 VAL A O 1
ATOM 908 N N . GLU A 1 113 ? 25.916 -10.929 -59.930 1.00 72.06 113 GLU A N 1
ATOM 909 C CA . GLU A 1 113 ? 25.313 -11.832 -60.909 1.00 72.06 113 GLU A CA 1
ATOM 910 C C . GLU A 1 113 ? 24.810 -13.124 -60.246 1.00 72.06 113 GLU A C 1
ATOM 912 O O . GLU A 1 113 ? 25.576 -13.798 -59.548 1.00 72.06 113 GLU A O 1
ATOM 917 N N . PRO A 1 114 ? 23.539 -13.511 -60.468 1.00 73.62 114 PRO A N 1
ATOM 918 C CA . PRO A 1 114 ? 23.000 -14.747 -59.922 1.00 73.62 114 PRO A CA 1
ATOM 919 C C . PRO A 1 114 ? 23.671 -15.975 -60.566 1.00 73.62 114 PRO A C 1
ATOM 921 O O . PRO A 1 114 ? 23.973 -15.964 -61.766 1.00 73.62 114 PRO A O 1
ATOM 924 N N . PRO A 1 115 ? 23.873 -17.071 -59.810 1.00 74.19 115 PRO A N 1
ATOM 925 C CA . PRO A 1 115 ? 24.521 -18.272 -60.321 1.00 74.19 115 PRO A CA 1
ATOM 926 C C . PRO A 1 115 ? 23.700 -18.892 -61.459 1.00 74.19 115 PRO A C 1
ATOM 928 O O . PRO A 1 115 ? 22.525 -19.233 -61.304 1.00 74.19 115 PRO A O 1
ATOM 931 N N . LYS A 1 116 ? 24.327 -19.051 -62.628 1.00 75.44 116 LYS A N 1
ATOM 932 C CA . LYS A 1 116 ? 23.682 -19.642 -63.805 1.00 75.44 116 LYS A CA 1
ATOM 933 C C . LYS A 1 116 ? 23.554 -21.153 -63.621 1.00 75.44 116 LYS A C 1
ATOM 935 O O . LYS A 1 116 ? 24.549 -21.857 -63.456 1.00 75.44 116 LYS A O 1
ATOM 940 N N . LYS A 1 117 ? 22.324 -21.668 -63.692 1.00 71.44 117 LYS A N 1
ATOM 941 C CA . LYS A 1 117 ? 22.067 -23.112 -63.712 1.00 71.44 117 LYS A CA 1
ATOM 942 C C . LYS A 1 117 ? 22.571 -23.690 -65.034 1.00 71.44 117 LYS A C 1
ATOM 944 O O . LYS A 1 117 ? 21.991 -23.436 -66.087 1.00 71.44 117 LYS A O 1
ATOM 949 N N . ILE A 1 118 ? 23.626 -24.492 -64.970 1.00 72.12 118 ILE A N 1
ATOM 950 C CA . ILE A 1 118 ? 24.063 -25.333 -66.087 1.00 72.12 118 ILE A CA 1
ATOM 951 C C . ILE A 1 118 ? 23.033 -26.449 -66.282 1.00 72.12 118 ILE A C 1
ATOM 953 O O . ILE A 1 118 ? 22.864 -27.312 -65.422 1.00 72.12 118 ILE A O 1
ATOM 957 N N . VAL A 1 119 ? 22.301 -26.400 -67.396 1.00 70.69 119 VAL A N 1
ATOM 958 C CA . VAL A 1 119 ? 21.381 -27.463 -67.809 1.00 70.69 119 VAL A CA 1
ATOM 959 C C . VAL A 1 119 ? 22.079 -28.270 -68.894 1.00 70.69 119 VAL A C 1
ATOM 961 O O . VAL A 1 119 ? 22.307 -27.771 -69.994 1.00 70.69 119 VAL A O 1
ATOM 964 N N . PHE A 1 120 ? 22.440 -29.512 -68.578 1.00 64.06 120 PHE A N 1
ATOM 965 C CA . PHE A 1 120 ? 22.963 -30.446 -69.567 1.00 64.06 120 PHE A CA 1
ATOM 966 C C . PHE A 1 120 ? 21.824 -30.882 -70.490 1.00 64.06 120 PHE A C 1
ATOM 968 O O . PHE A 1 120 ? 20.844 -31.474 -70.033 1.00 64.06 120 PHE A O 1
ATOM 975 N N . LYS A 1 121 ? 21.949 -30.593 -71.788 1.00 58.66 121 LYS A N 1
ATOM 976 C CA . LYS A 1 121 ? 21.123 -31.233 -72.809 1.00 58.66 121 LYS A CA 1
ATOM 977 C C . LYS A 1 121 ? 21.776 -32.576 -73.121 1.00 58.66 121 LYS A C 1
ATOM 979 O O . LYS A 1 121 ? 22.925 -32.615 -73.546 1.00 58.66 121 LYS A O 1
ATOM 984 N N . LYS A 1 122 ? 21.075 -33.656 -72.787 1.00 57.66 122 LYS A N 1
ATOM 985 C CA . LYS A 1 122 ? 21.490 -35.020 -73.098 1.00 57.66 122 LYS A CA 1
ATOM 986 C C . LYS A 1 122 ? 21.085 -35.299 -74.544 1.00 57.66 122 LYS A C 1
ATOM 988 O O . LYS A 1 122 ? 19.889 -35.246 -74.832 1.00 57.66 122 LYS A O 1
ATOM 993 N N . ASP A 1 123 ? 22.078 -35.503 -75.402 1.00 48.78 123 ASP A N 1
ATOM 994 C CA . ASP A 1 123 ? 21.904 -36.102 -76.729 1.00 48.78 123 ASP A CA 1
ATOM 995 C C . ASP A 1 123 ? 21.616 -37.608 -76.603 1.00 48.78 123 ASP A C 1
ATOM 997 O O . ASP A 1 123 ? 22.125 -38.237 -75.638 1.00 48.78 123 ASP A O 1
#

Secondary structure (DSSP, 8-state):
--------PPPPPTHHHHHHHHHHHHTTTTTTSHHHHHTHHHHHHHHHHHHHHHHHHHHHHHHHHHHHHHHHHHHHHHHHHHHHHHHHHHHH-HHHHHHHHHHHSTT-----SPPP-------

Foldseek 3Di:
DDDDPDPPPDPDPPVVVVVVVVVCVVVCVVCPPPVNVVCVVVVVVVVVVVVVVVVVVVVVVVVVVVVVVVVVVVVVVVVVVVVVVVVVCVCPPPVNVQVVCCVVDPPDDDDPDDDDDDDDDDD